Protein AF-A0A258XFE6-F1 (afdb_monomer_lite)

Structure (mmCIF, N/CA/C/O backbone):
data_AF-A0A258XFE6-F1
#
_entry.id   AF-A0A258XFE6-F1
#
loop_
_atom_site.group_PDB
_atom_site.id
_atom_site.type_symbol
_atom_site.label_atom_id
_atom_site.label_alt_id
_atom_site.label_comp_id
_atom_site.label_asym_id
_atom_site.label_entity_id
_atom_site.label_seq_id
_atom_site.pdbx_PDB_ins_code
_atom_site.Cartn_x
_atom_site.Cartn_y
_atom_site.Cartn_z
_atom_site.occupancy
_atom_site.B_iso_or_equiv
_atom_site.auth_seq_id
_atom_site.auth_comp_id
_atom_site.auth_asym_id
_atom_site.auth_atom_id
_atom_site.pdbx_PDB_model_num
ATOM 1 N N . MET A 1 1 ? 7.632 0.129 3.189 1.00 84.62 1 MET A N 1
ATOM 2 C CA . MET A 1 1 ? 7.580 1.613 3.228 1.00 84.62 1 MET A CA 1
ATOM 3 C C . MET A 1 1 ? 6.167 2.159 3.086 1.00 84.62 1 MET A C 1
ATOM 5 O O . MET A 1 1 ? 5.741 2.839 4.005 1.00 84.62 1 MET A O 1
ATOM 9 N N . LEU A 1 2 ? 5.452 1.929 1.973 1.00 93.62 2 LEU A N 1
ATOM 10 C CA . LEU A 1 2 ? 4.072 2.428 1.835 1.00 93.62 2 LEU A CA 1
ATOM 11 C C . LEU A 1 2 ? 3.103 1.742 2.807 1.00 93.62 2 LEU A C 1
ATOM 13 O O . LEU A 1 2 ? 2.387 2.442 3.510 1.00 93.62 2 LEU A O 1
ATOM 17 N N . LEU A 1 3 ? 3.164 0.410 2.914 1.00 95.25 3 LEU A N 1
ATOM 18 C CA . LEU A 1 3 ? 2.404 -0.365 3.908 1.00 95.25 3 LEU A CA 1
ATOM 19 C C . LEU A 1 3 ? 2.631 0.156 5.337 1.00 95.25 3 LEU A C 1
ATOM 21 O O . LEU A 1 3 ? 1.680 0.424 6.064 1.00 95.25 3 LEU A O 1
ATOM 25 N N . ASP A 1 4 ? 3.895 0.371 5.709 1.00 96.12 4 ASP A N 1
ATOM 26 C CA . ASP A 1 4 ? 4.276 0.885 7.032 1.00 96.12 4 ASP A CA 1
ATOM 27 C C . ASP A 1 4 ? 3.777 2.318 7.260 1.00 96.12 4 ASP A C 1
ATOM 29 O O . ASP A 1 4 ? 3.282 2.659 8.332 1.00 96.12 4 ASP A O 1
ATOM 33 N N . ALA A 1 5 ? 3.898 3.181 6.247 1.00 95.12 5 ALA A N 1
ATOM 34 C CA . ALA A 1 5 ? 3.429 4.558 6.330 1.00 95.12 5 ALA A CA 1
ATOM 35 C C . ALA A 1 5 ? 1.902 4.625 6.480 1.00 95.12 5 ALA A C 1
ATOM 37 O O . ALA A 1 5 ? 1.402 5.433 7.265 1.00 95.12 5 ALA A O 1
ATOM 38 N N . TRP A 1 6 ? 1.176 3.765 5.763 1.00 97.38 6 TRP A N 1
ATOM 39 C CA . TRP A 1 6 ? -0.280 3.716 5.791 1.00 97.38 6 TRP A CA 1
ATOM 40 C C . TRP A 1 6 ? -0.807 3.214 7.135 1.00 97.38 6 TRP A C 1
ATOM 42 O O . TRP A 1 6 ? -1.596 3.903 7.785 1.00 97.38 6 TRP A O 1
ATOM 52 N N . ILE A 1 7 ? -0.300 2.081 7.631 1.00 97.56 7 ILE A N 1
ATOM 53 C CA . ILE A 1 7 ? -0.731 1.573 8.940 1.00 97.56 7 ILE A CA 1
ATOM 54 C C . ILE A 1 7 ? -0.337 2.507 10.085 1.00 97.56 7 ILE A C 1
ATOM 56 O O . ILE A 1 7 ? -1.118 2.698 11.020 1.00 97.56 7 ILE A O 1
ATOM 60 N N . LYS A 1 8 ? 0.816 3.179 9.995 1.00 97.12 8 LYS A N 1
ATOM 61 C CA . LYS A 1 8 ? 1.208 4.189 10.982 1.00 97.12 8 LYS A CA 1
ATOM 62 C C . LYS A 1 8 ? 0.238 5.362 11.018 1.00 97.12 8 LYS A C 1
ATOM 64 O O . LYS A 1 8 ? -0.077 5.848 12.101 1.00 97.12 8 LYS A O 1
ATOM 69 N N . ARG A 1 9 ? -0.244 5.807 9.857 1.00 96.50 9 ARG A N 1
ATOM 70 C CA . ARG A 1 9 ? -1.214 6.902 9.749 1.00 96.50 9 ARG A CA 1
ATOM 71 C C . ARG A 1 9 ? -2.563 6.547 10.380 1.00 96.50 9 ARG A C 1
ATOM 73 O O . ARG A 1 9 ? -3.143 7.400 11.042 1.00 96.50 9 ARG A O 1
ATOM 80 N N . HIS A 1 10 ? -3.052 5.325 10.176 1.00 96.69 10 HIS A N 1
ATOM 81 C CA . HIS A 1 10 ? -4.409 4.939 10.584 1.00 96.69 10 HIS A CA 1
ATOM 82 C C . HIS A 1 10 ? -4.490 4.286 11.964 1.00 96.69 10 HIS A C 1
ATOM 84 O O . HIS A 1 10 ? -5.412 4.5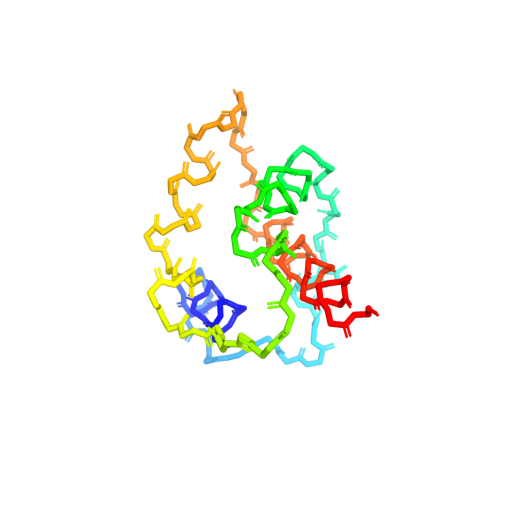72 12.722 1.00 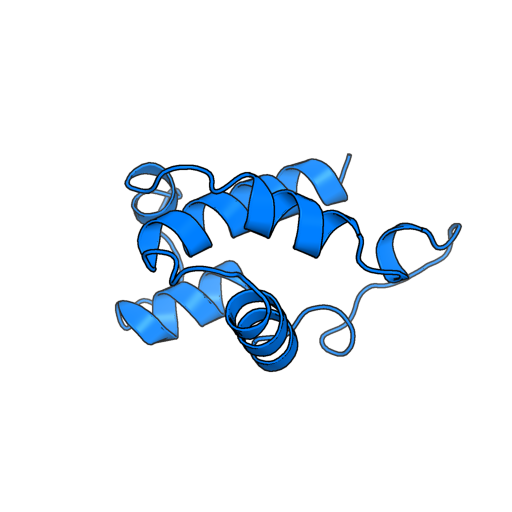96.69 10 HIS A O 1
ATOM 90 N N . ASN A 1 11 ? -3.508 3.454 12.308 1.00 94.06 11 ASN A N 1
ATOM 91 C CA . ASN A 1 11 ? -3.544 2.621 13.510 1.00 94.06 11 ASN A CA 1
ATOM 92 C C . ASN A 1 11 ? -2.410 2.966 14.492 1.00 94.06 11 ASN A C 1
ATOM 94 O O . ASN A 1 11 ? -2.280 2.319 15.529 1.00 94.06 11 ASN A O 1
ATOM 98 N N . GLY A 1 12 ? -1.528 3.920 14.160 1.00 94.88 12 GLY A N 1
ATOM 99 C CA . GLY A 1 12 ? -0.359 4.286 14.974 1.00 94.88 12 GLY A CA 1
ATOM 100 C C . GLY A 1 12 ? 0.747 3.222 15.034 1.00 94.88 12 GLY A C 1
ATOM 101 O O . GLY A 1 12 ? 1.804 3.468 15.614 1.00 94.88 12 GLY A O 1
ATOM 102 N N . SER A 1 13 ? 0.531 2.053 14.426 1.00 95.94 13 SER A N 1
ATOM 103 C CA . SER A 1 13 ? 1.475 0.933 14.421 1.00 95.94 13 SER A CA 1
ATOM 104 C C . SER A 1 13 ? 2.607 1.167 13.427 1.00 95.94 13 SER A C 1
ATOM 106 O O . SER A 1 13 ? 2.416 1.775 12.381 1.00 95.94 13 SER A O 1
ATOM 108 N N . HIS A 1 14 ? 3.811 0.690 13.737 1.00 96.06 14 HIS A N 1
ATOM 109 C CA . HIS A 1 14 ? 4.974 0.933 12.877 1.00 96.06 14 HIS A CA 1
ATOM 110 C C . HIS A 1 14 ? 4.989 0.100 11.593 1.00 96.06 14 HIS A C 1
ATOM 112 O O . HIS A 1 14 ? 5.626 0.513 10.629 1.00 96.06 14 HIS A O 1
ATOM 118 N N . TYR A 1 15 ? 4.336 -1.057 11.605 1.00 97.06 15 TYR A N 1
ATOM 119 C CA . TYR A 1 15 ? 4.207 -1.979 10.483 1.00 97.06 15 TYR A CA 1
ATOM 120 C C . TYR A 1 15 ? 2.968 -2.852 10.701 1.00 97.06 15 TYR A C 1
ATOM 122 O O . TYR A 1 15 ? 2.449 -2.929 11.819 1.00 97.06 15 TYR A O 1
ATOM 130 N N . ASP A 1 16 ? 2.509 -3.492 9.630 1.00 96.38 16 ASP A N 1
ATOM 131 C CA . ASP A 1 16 ? 1.400 -4.441 9.652 1.00 96.38 16 ASP A CA 1
ATOM 132 C C . ASP A 1 16 ? 1.920 -5.821 10.016 1.00 96.38 16 ASP A C 1
ATOM 134 O O . ASP A 1 16 ? 2.644 -6.457 9.246 1.00 96.38 16 ASP A O 1
ATOM 138 N N . ARG A 1 17 ? 1.635 -6.236 11.247 1.00 96.19 17 ARG A N 1
ATOM 139 C CA . ARG A 1 17 ? 2.152 -7.487 11.776 1.00 96.19 17 ARG A CA 1
ATOM 140 C C . ARG A 1 17 ? 1.484 -8.646 11.052 1.00 96.19 17 ARG A C 1
ATOM 142 O O . ARG A 1 17 ? 0.265 -8.711 11.014 1.00 96.19 17 ARG A O 1
ATOM 149 N N . ASP A 1 18 ? 2.307 -9.513 10.466 1.00 95.06 18 ASP A N 1
ATOM 150 C CA . ASP A 1 18 ? 1.880 -10.709 9.730 1.00 95.06 18 ASP A CA 1
ATOM 151 C C . ASP A 1 18 ? 0.909 -10.425 8.555 1.00 95.06 18 ASP A C 1
ATOM 153 O O . ASP A 1 18 ? 0.382 -11.346 7.939 1.00 95.06 18 ASP A O 1
ATOM 157 N N . GLY A 1 19 ? 0.727 -9.149 8.183 1.00 94.75 19 GLY A N 1
ATOM 158 C CA . GLY A 1 19 ? -0.278 -8.720 7.209 1.00 94.75 19 GLY A CA 1
ATOM 159 C C . GLY A 1 19 ? -1.717 -8.803 7.727 1.00 94.75 19 GLY A C 1
ATOM 160 O O . GLY A 1 19 ? -2.640 -8.797 6.916 1.00 94.75 19 GLY A O 1
ATOM 161 N N . ASP A 1 20 ? -1.927 -8.888 9.043 1.00 97.62 20 ASP A N 1
ATOM 162 C CA . ASP A 1 20 ? -3.245 -9.095 9.653 1.00 97.62 20 ASP A CA 1
ATOM 163 C C . ASP A 1 20 ? -4.239 -7.984 9.287 1.00 97.62 20 ASP A C 1
ATOM 165 O O . ASP A 1 20 ? -5.417 -8.248 9.024 1.00 97.62 20 ASP A O 1
ATOM 169 N N . TRP A 1 21 ? -3.789 -6.725 9.246 1.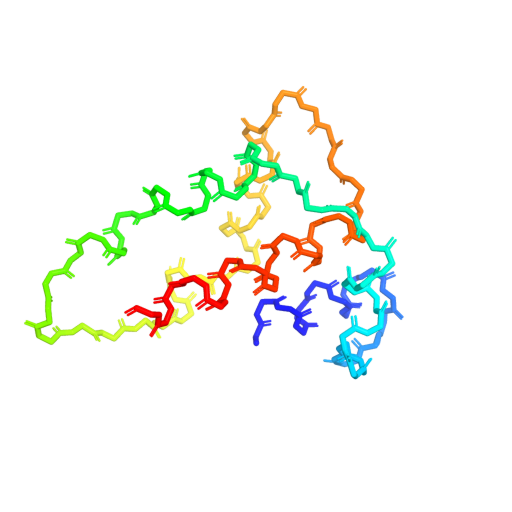00 98.00 21 TRP A N 1
ATOM 170 C CA . TRP A 1 21 ? -4.676 -5.616 8.907 1.00 98.00 21 TRP A CA 1
ATOM 171 C C . TRP A 1 21 ? -5.025 -5.614 7.419 1.00 98.00 21 TRP A C 1
ATOM 173 O O . TRP A 1 21 ? -6.199 -5.469 7.074 1.00 98.00 21 TRP A O 1
ATOM 183 N N . ALA A 1 22 ? -4.042 -5.853 6.549 1.00 97.56 22 ALA A N 1
ATOM 184 C CA . ALA A 1 22 ? -4.272 -6.079 5.125 1.00 97.56 22 ALA A CA 1
ATOM 185 C C . ALA A 1 22 ? -5.265 -7.232 4.887 1.00 97.56 22 ALA A C 1
ATOM 187 O O . ALA A 1 22 ? -6.196 -7.085 4.104 1.00 97.56 22 ALA A O 1
ATOM 188 N N . ALA A 1 23 ? -5.117 -8.347 5.607 1.00 97.56 23 ALA A N 1
ATOM 189 C CA . ALA A 1 23 ? -5.986 -9.517 5.496 1.00 97.56 23 ALA A CA 1
ATOM 190 C C . ALA A 1 23 ? -7.426 -9.261 5.978 1.00 97.56 23 ALA A C 1
ATOM 192 O O . ALA A 1 23 ? -8.346 -9.969 5.574 1.00 97.56 23 ALA A O 1
ATOM 193 N N . SER A 1 24 ? -7.635 -8.254 6.833 1.00 97.94 24 SER A N 1
ATOM 194 C CA . SER A 1 24 ? -8.974 -7.827 7.257 1.00 97.94 24 SER A CA 1
ATOM 195 C C . SER A 1 24 ? -9.722 -7.000 6.204 1.00 97.94 24 SER A C 1
ATOM 197 O O . SER A 1 24 ? -10.943 -6.860 6.292 1.00 97.94 24 SER A O 1
ATOM 199 N N . GLY A 1 25 ? -8.995 -6.427 5.241 1.00 97.62 25 GLY A N 1
ATOM 200 C CA . GLY A 1 25 ? -9.547 -5.629 4.154 1.00 97.62 25 GLY A CA 1
ATOM 201 C C . GLY A 1 25 ? -9.895 -6.462 2.926 1.00 97.62 25 GLY A C 1
ATOM 202 O O . GLY A 1 25 ? -9.519 -7.625 2.793 1.00 97.62 25 GLY A O 1
ATOM 203 N N . ASN A 1 26 ? -10.594 -5.835 1.989 1.00 98.12 26 ASN A N 1
ATOM 204 C CA . ASN A 1 26 ? -10.875 -6.396 0.678 1.00 98.12 26 ASN A CA 1
ATOM 205 C C . ASN A 1 26 ? -10.024 -5.700 -0.379 1.00 98.12 26 ASN A C 1
ATOM 207 O O . ASN A 1 26 ? -9.841 -4.482 -0.359 1.00 98.12 26 ASN A O 1
ATOM 211 N N . LEU A 1 27 ? -9.533 -6.478 -1.342 1.00 97.75 27 LEU A N 1
ATOM 212 C CA . LEU A 1 27 ? -8.845 -5.924 -2.499 1.00 97.75 27 LEU A CA 1
ATOM 213 C C . LEU A 1 27 ? -9.781 -4.970 -3.249 1.00 97.75 27 LEU A C 1
ATOM 215 O O . LEU A 1 27 ? -10.881 -5.366 -3.634 1.00 97.75 27 LEU A O 1
ATOM 219 N N . HIS A 1 28 ? -9.325 -3.745 -3.514 1.00 98.12 28 HIS A N 1
ATOM 220 C CA . HIS A 1 28 ? -10.067 -2.775 -4.307 1.00 98.12 28 HIS A CA 1
ATOM 221 C C . HIS A 1 28 ? -9.540 -2.745 -5.758 1.00 98.12 28 HIS A C 1
ATOM 223 O O . HIS A 1 28 ? -8.510 -2.115 -6.026 1.00 98.12 28 HIS A O 1
ATOM 229 N N . PRO A 1 29 ? -10.252 -3.325 -6.747 1.00 96.44 29 PRO A N 1
ATOM 230 C CA . PRO A 1 29 ? -9.721 -3.498 -8.103 1.00 96.44 29 PRO A CA 1
ATOM 231 C C . PRO A 1 29 ? -9.405 -2.182 -8.826 1.00 96.44 29 PRO A C 1
ATOM 233 O O . PRO A 1 29 ? -8.400 -2.096 -9.525 1.00 96.44 29 PRO A O 1
ATOM 236 N N . GLY A 1 30 ? -10.230 -1.143 -8.634 1.00 96.62 30 GLY A N 1
ATOM 237 C CA . GLY A 1 30 ? -10.017 0.172 -9.259 1.00 96.62 30 GLY A CA 1
ATOM 238 C C . GLY A 1 30 ? -8.716 0.839 -8.802 1.00 96.62 30 GLY A C 1
ATOM 239 O O . GLY A 1 30 ? -7.881 1.203 -9.624 1.00 96.62 30 GLY A O 1
ATOM 240 N N . LEU A 1 31 ? -8.507 0.920 -7.485 1.00 97.69 31 LEU A N 1
ATOM 241 C CA . LEU A 1 31 ? -7.251 1.343 -6.873 1.00 97.69 31 LEU A CA 1
ATOM 242 C C . LEU A 1 31 ? -6.052 0.504 -7.348 1.00 97.69 31 LEU A C 1
ATOM 244 O O . LEU A 1 31 ? -5.038 1.082 -7.730 1.00 97.69 31 LEU A O 1
ATOM 248 N N . LEU A 1 32 ? -6.161 -0.832 -7.380 1.00 97.69 32 LEU A N 1
ATOM 249 C CA . LEU A 1 32 ? -5.072 -1.689 -7.866 1.00 97.69 32 LEU A CA 1
ATOM 250 C C . LEU A 1 32 ? -4.688 -1.342 -9.310 1.00 97.69 32 LEU A C 1
ATOM 252 O O . LEU A 1 32 ? -3.512 -1.131 -9.604 1.00 97.69 32 LEU A O 1
ATOM 256 N N . ALA A 1 33 ? -5.680 -1.241 -10.196 1.00 96.00 33 ALA A N 1
ATOM 257 C CA . ALA A 1 33 ? -5.468 -0.890 -11.594 1.00 96.00 33 ALA A CA 1
ATOM 258 C C . ALA A 1 33 ? -4.828 0.500 -11.744 1.00 96.00 33 ALA A C 1
ATOM 260 O O . ALA A 1 33 ? -3.889 0.662 -12.523 1.00 96.00 33 ALA A O 1
ATOM 261 N N . ALA A 1 34 ? -5.281 1.485 -10.962 1.00 95.69 34 ALA A N 1
ATOM 262 C CA . ALA A 1 34 ? -4.711 2.829 -10.961 1.00 95.69 34 ALA A CA 1
ATOM 263 C C . ALA A 1 34 ? -3.226 2.826 -10.554 1.00 95.69 34 ALA A C 1
ATOM 265 O O . ALA A 1 34 ? -2.408 3.475 -11.207 1.00 95.69 34 ALA A O 1
ATOM 266 N N . MET A 1 35 ? -2.857 2.056 -9.525 1.00 95.75 35 MET A N 1
ATOM 267 C CA . MET A 1 35 ? -1.465 1.944 -9.076 1.00 95.75 35 MET A CA 1
ATOM 268 C C . MET A 1 35 ? -0.580 1.203 -10.087 1.00 95.75 35 MET A C 1
ATOM 270 O O . MET A 1 35 ? 0.537 1.642 -10.366 1.00 95.75 35 MET A O 1
ATOM 274 N N . LEU A 1 36 ? -1.071 0.108 -10.679 1.00 95.12 36 LEU A N 1
ATOM 275 C CA . LEU A 1 36 ? -0.335 -0.661 -11.693 1.00 95.12 36 LEU A CA 1
ATOM 276 C C . LEU A 1 36 ? -0.118 0.121 -12.999 1.00 95.12 36 LEU A C 1
ATOM 278 O O . LEU A 1 36 ? 0.817 -0.170 -13.745 1.00 95.12 36 LEU A O 1
ATOM 282 N N . ASN A 1 37 ? -0.925 1.152 -13.257 1.00 94.31 37 ASN A N 1
ATOM 283 C CA . ASN A 1 37 ? -0.758 2.043 -14.404 1.00 94.31 37 ASN A CA 1
ATOM 284 C C . ASN A 1 37 ? 0.364 3.090 -14.219 1.00 94.31 37 ASN A C 1
ATOM 286 O O . ASN A 1 37 ? 0.578 3.943 -15.081 1.00 94.31 37 ASN A O 1
ATOM 290 N N . HIS A 1 38 ? 1.095 3.065 -13.100 1.00 93.50 38 HIS A N 1
ATOM 291 C CA . HIS A 1 38 ? 2.168 4.019 -12.847 1.00 93.50 38 HIS A CA 1
ATOM 292 C C . HIS A 1 38 ? 3.319 3.881 -13.864 1.00 93.50 38 HIS A C 1
ATOM 294 O O . HIS A 1 38 ? 3.896 2.805 -14.036 1.00 93.50 38 HIS A O 1
ATOM 300 N N . ALA A 1 39 ? 3.723 4.996 -14.487 1.00 91.62 39 ALA A N 1
ATOM 301 C CA . ALA A 1 39 ? 4.688 5.022 -15.595 1.00 91.62 39 ALA A CA 1
ATOM 302 C C . ALA A 1 39 ? 6.034 4.344 -15.276 1.00 91.62 39 ALA A C 1
ATOM 304 O O . ALA A 1 39 ? 6.633 3.708 -16.140 1.00 91.62 39 ALA A O 1
ATOM 305 N N . TYR A 1 40 ? 6.492 4.424 -14.022 1.00 91.19 40 TYR A N 1
ATOM 306 C CA . TYR A 1 40 ? 7.717 3.750 -13.576 1.00 91.19 40 TYR A CA 1
ATOM 307 C C . TYR A 1 40 ? 7.701 2.231 -13.838 1.00 91.19 40 TYR A C 1
ATOM 309 O O . TYR A 1 40 ? 8.727 1.645 -14.201 1.00 91.19 40 TYR A O 1
ATOM 317 N N . LEU A 1 41 ? 6.545 1.575 -13.685 1.00 91.25 41 LEU A N 1
ATOM 318 C CA . LEU A 1 41 ? 6.427 0.128 -13.876 1.00 91.25 41 LEU A CA 1
ATOM 319 C C . LEU A 1 41 ? 6.663 -0.279 -15.337 1.00 91.25 41 LEU A C 1
ATOM 321 O O . LEU A 1 41 ? 7.187 -1.361 -15.575 1.00 91.25 41 LEU A O 1
ATOM 325 N N . GLN A 1 42 ? 6.436 0.631 -16.286 1.00 90.69 42 GLN A N 1
ATOM 326 C CA . GLN A 1 42 ? 6.619 0.405 -17.723 1.00 90.69 42 GLN A CA 1
ATOM 327 C C . GLN A 1 42 ? 8.060 0.634 -18.221 1.00 90.69 42 GLN A C 1
ATOM 329 O O . GLN A 1 42 ? 8.368 0.354 -19.377 1.00 90.69 42 GLN A O 1
ATOM 334 N N . LEU A 1 43 ? 8.966 1.147 -17.380 1.00 90.06 43 LEU A N 1
ATOM 335 C CA . LEU A 1 43 ? 10.357 1.398 -17.781 1.00 90.06 43 LEU A CA 1
ATOM 336 C C . LEU A 1 43 ? 11.163 0.086 -17.920 1.00 90.06 43 LEU A C 1
ATOM 338 O O . LEU A 1 43 ? 11.000 -0.803 -17.076 1.00 90.06 43 LEU A O 1
ATOM 342 N N . PRO A 1 44 ? 12.066 -0.043 -18.915 1.00 89.00 44 PRO A N 1
ATOM 343 C CA . PRO A 1 44 ? 12.958 -1.197 -19.036 1.00 89.00 44 PRO A CA 1
ATOM 344 C C . PRO A 1 44 ? 14.088 -1.163 -17.984 1.00 89.00 44 PRO A C 1
ATOM 346 O O . PRO A 1 44 ? 14.445 -0.088 -17.496 1.00 89.00 44 PRO A O 1
ATOM 349 N N . PRO A 1 45 ? 14.681 -2.317 -17.624 1.00 86.69 45 PRO A N 1
ATOM 350 C CA . PRO A 1 45 ? 15.852 -2.361 -16.752 1.00 86.69 45 PRO A CA 1
ATOM 351 C C . PRO A 1 45 ? 17.127 -1.838 -17.457 1.00 86.69 45 PRO A C 1
ATOM 353 O O . PRO A 1 45 ? 17.249 -1.980 -18.675 1.00 86.69 45 PRO A O 1
ATOM 356 N N . PRO A 1 46 ? 18.113 -1.298 -16.708 1.00 87.50 46 PRO A N 1
ATOM 357 C CA . PRO A 1 46 ? 18.116 -1.140 -15.254 1.00 87.50 46 PRO A CA 1
ATOM 358 C C . PRO A 1 46 ? 17.308 0.086 -14.797 1.00 87.50 46 PRO A C 1
ATOM 360 O O . PRO A 1 46 ? 17.466 1.185 -15.322 1.00 87.50 46 PRO A O 1
ATOM 363 N N . LYS A 1 47 ? 16.479 -0.098 -13.765 1.00 86.69 47 LYS A N 1
ATOM 364 C CA . LYS A 1 47 ? 15.726 0.968 -13.091 1.00 86.69 47 LYS A CA 1
ATOM 365 C C . LYS A 1 47 ? 15.736 0.740 -11.583 1.00 86.69 47 LYS A C 1
ATOM 367 O O . LYS A 1 47 ? 15.762 -0.402 -11.135 1.00 86.69 47 LYS A O 1
ATOM 372 N N . SER A 1 48 ? 15.678 1.812 -10.801 1.00 84.38 48 SER A N 1
ATOM 373 C CA . SER A 1 48 ? 15.560 1.771 -9.340 1.00 84.38 48 SER A CA 1
ATOM 374 C C . SER A 1 48 ? 14.351 2.590 -8.901 1.00 84.38 48 SER A C 1
ATOM 376 O O . SER A 1 48 ? 14.075 3.643 -9.470 1.00 84.38 48 SER A O 1
ATOM 378 N N . ALA A 1 49 ? 13.577 2.065 -7.954 1.00 82.75 49 ALA A N 1
ATOM 379 C CA . ALA A 1 49 ? 12.428 2.764 -7.395 1.00 82.75 49 ALA A CA 1
ATOM 380 C C . ALA A 1 49 ? 12.868 3.386 -6.074 1.00 82.75 49 ALA A C 1
ATOM 382 O O . ALA A 1 49 ? 13.268 2.673 -5.152 1.00 82.75 49 ALA A O 1
ATOM 383 N N . GLY A 1 50 ? 12.831 4.709 -5.994 1.00 79.06 50 GLY A N 1
ATOM 384 C CA . GLY A 1 50 ? 13.067 5.452 -4.770 1.00 79.06 50 GLY A CA 1
ATOM 385 C C . GLY A 1 50 ? 11.764 5.929 -4.132 1.00 79.06 50 GLY A C 1
ATOM 386 O O . GLY A 1 50 ? 10.651 5.631 -4.570 1.00 79.06 50 GLY A O 1
ATOM 387 N N . ARG A 1 51 ? 11.918 6.752 -3.092 1.00 81.81 51 ARG A N 1
ATOM 388 C CA . ARG A 1 51 ? 10.805 7.476 -2.455 1.00 81.81 51 ARG A CA 1
ATOM 389 C C . ARG A 1 51 ? 10.163 8.518 -3.372 1.00 81.81 51 ARG A C 1
ATOM 391 O O . ARG A 1 51 ? 9.137 9.082 -3.027 1.00 81.81 51 ARG A O 1
ATOM 398 N N . GLU A 1 52 ? 10.767 8.804 -4.514 1.00 85.44 52 GLU A N 1
ATOM 399 C CA . GLU A 1 52 ? 10.252 9.775 -5.477 1.00 85.44 52 GLU A CA 1
ATOM 400 C C . GLU A 1 52 ? 9.087 9.199 -6.291 1.00 85.44 52 GLU A C 1
ATOM 402 O O . GLU A 1 52 ? 8.227 9.946 -6.737 1.00 85.44 52 GLU A O 1
ATOM 407 N N . GLN A 1 53 ? 9.039 7.874 -6.458 1.00 90.31 53 GLN A N 1
ATOM 408 C CA . GLN A 1 53 ? 8.058 7.188 -7.300 1.00 90.31 53 GLN A CA 1
ATOM 409 C C . GLN A 1 53 ? 6.865 6.696 -6.479 1.00 90.31 53 GLN A C 1
ATOM 411 O O . GLN A 1 53 ? 5.726 6.826 -6.906 1.00 90.31 53 GLN A O 1
ATOM 416 N N . PHE A 1 54 ? 7.126 6.149 -5.289 1.00 92.31 54 PHE A N 1
ATOM 417 C CA . PHE A 1 54 ? 6.106 5.538 -4.438 1.00 92.31 54 PHE A CA 1
ATOM 418 C C . PHE A 1 54 ? 6.203 6.101 -3.018 1.00 92.31 54 PHE A C 1
ATOM 420 O O . PHE A 1 54 ? 7.007 5.645 -2.204 1.00 92.31 54 PHE A O 1
ATOM 427 N N . ASN A 1 55 ? 5.394 7.116 -2.713 1.00 92.88 55 ASN A N 1
ATOM 428 C CA . ASN A 1 55 ? 5.356 7.787 -1.411 1.00 92.88 55 ASN A CA 1
ATOM 429 C C . ASN A 1 55 ? 3.912 8.097 -0.969 1.00 92.88 55 ASN A C 1
ATOM 431 O O . ASN A 1 55 ? 2.983 7.907 -1.756 1.00 92.88 55 ASN A O 1
ATOM 435 N N . PRO A 1 56 ? 3.699 8.534 0.288 1.00 94.06 56 PRO A N 1
ATOM 436 C CA . PRO A 1 56 ? 2.356 8.821 0.781 1.00 94.06 56 PRO A CA 1
ATOM 437 C C . PRO A 1 56 ? 1.597 9.868 -0.043 1.00 94.06 56 PRO A C 1
ATOM 439 O O . PRO A 1 56 ? 0.406 9.704 -0.243 1.00 94.06 56 PRO A O 1
ATOM 442 N N . GLU A 1 57 ? 2.257 10.905 -0.565 1.00 94.56 57 GLU A N 1
ATOM 443 C CA . GLU A 1 57 ? 1.598 11.940 -1.380 1.00 94.56 57 GLU A CA 1
ATOM 444 C C . GLU A 1 57 ? 1.061 11.376 -2.704 1.00 94.56 57 GLU A C 1
ATOM 446 O O . GLU A 1 57 ? -0.070 11.667 -3.101 1.00 94.56 57 GLU A O 1
ATOM 451 N N . TRP A 1 58 ? 1.835 10.504 -3.353 1.00 95.44 58 TRP A N 1
ATOM 452 C CA . TRP A 1 58 ? 1.386 9.764 -4.529 1.00 95.44 58 TRP A CA 1
ATOM 453 C C . TRP A 1 58 ? 0.171 8.878 -4.219 1.00 95.44 58 TRP A C 1
ATOM 455 O O . TRP A 1 58 ? -0.791 8.860 -4.992 1.00 95.44 58 TRP A O 1
ATOM 465 N N . LEU A 1 59 ? 0.185 8.172 -3.083 1.00 96.06 59 LEU A N 1
ATOM 466 C CA . LEU A 1 59 ? -0.941 7.336 -2.662 1.00 96.06 59 LEU A CA 1
ATOM 467 C C . LEU A 1 59 ? -2.200 8.179 -2.421 1.00 96.06 59 LEU A C 1
ATOM 469 O O . LEU A 1 59 ? -3.256 7.848 -2.948 1.00 96.06 59 LEU A O 1
ATOM 473 N N . GLU A 1 60 ? -2.090 9.288 -1.689 1.00 95.06 60 GLU A N 1
ATOM 474 C CA . GLU A 1 60 ? -3.211 10.205 -1.431 1.00 95.06 60 GLU A CA 1
ATOM 475 C C . GLU A 1 60 ? -3.779 10.776 -2.739 1.00 95.06 60 GLU A C 1
ATOM 477 O O . GLU A 1 60 ? -4.992 10.795 -2.928 1.00 95.06 60 GLU A O 1
ATOM 482 N N . THR A 1 61 ? -2.914 11.162 -3.682 1.00 95.62 61 THR A N 1
ATOM 483 C CA . THR A 1 61 ? -3.333 11.628 -5.015 1.00 95.62 61 THR A CA 1
ATOM 484 C C . THR A 1 61 ? -4.060 10.529 -5.790 1.00 95.62 61 THR A C 1
ATOM 486 O O . THR A 1 61 ? -5.079 10.779 -6.429 1.00 95.62 61 THR A O 1
ATOM 489 N N . THR A 1 62 ? -3.562 9.293 -5.720 1.00 96.00 62 THR A N 1
ATOM 490 C CA . THR A 1 62 ? -4.183 8.138 -6.381 1.00 96.00 62 THR A CA 1
ATOM 491 C C . THR A 1 62 ? -5.560 7.839 -5.788 1.00 96.00 62 THR A C 1
ATOM 493 O O . THR A 1 62 ? -6.504 7.613 -6.539 1.00 96.00 62 THR A O 1
ATOM 496 N N . LEU A 1 63 ? -5.698 7.898 -4.460 1.00 96.56 63 LEU A N 1
ATOM 497 C CA . LEU A 1 63 ? -6.969 7.710 -3.756 1.00 96.56 63 LEU A CA 1
ATOM 498 C C . LEU A 1 63 ? -7.972 8.830 -4.059 1.00 96.56 63 LEU A C 1
ATOM 500 O O . LEU A 1 63 ? -9.151 8.550 -4.249 1.00 96.56 63 LEU A O 1
ATOM 504 N N . ALA A 1 64 ? -7.513 10.081 -4.142 1.00 95.94 64 ALA A N 1
ATOM 505 C CA . ALA A 1 64 ? -8.359 11.234 -4.452 1.00 95.94 64 ALA A CA 1
ATOM 506 C C . ALA A 1 64 ? -8.932 11.209 -5.880 1.00 95.94 64 ALA A C 1
ATOM 508 O O . ALA A 1 64 ? -9.956 11.835 -6.136 1.00 95.94 64 ALA A O 1
ATOM 509 N N . ASN A 1 65 ? -8.285 10.486 -6.799 1.00 95.31 65 ASN A N 1
ATOM 510 C CA . ASN A 1 65 ? -8.742 10.317 -8.180 1.00 95.31 65 ASN A CA 1
ATOM 511 C C . ASN A 1 65 ? -9.758 9.175 -8.358 1.00 95.31 65 ASN A C 1
ATOM 513 O O . ASN A 1 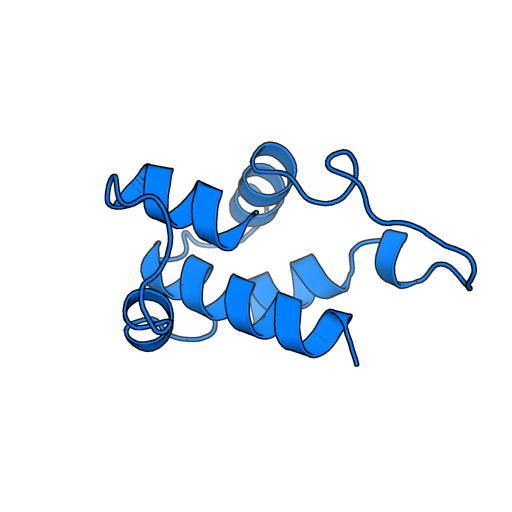65 ? -10.197 8.930 -9.481 1.00 95.31 65 ASN A O 1
ATOM 517 N N . LEU A 1 66 ? -10.111 8.451 -7.292 1.00 94.94 66 LEU A N 1
ATOM 518 C CA . LEU A 1 66 ? -11.156 7.430 -7.339 1.00 94.94 66 LEU A CA 1
ATOM 519 C C . LEU A 1 66 ? -12.540 8.063 -7.174 1.00 94.94 66 LEU A C 1
ATOM 521 O O . LEU A 1 66 ? -12.715 9.015 -6.416 1.00 94.94 66 LEU A O 1
ATOM 525 N N . ASP A 1 67 ? -13.545 7.471 -7.819 1.00 91.31 67 ASP A N 1
ATOM 526 C CA . ASP A 1 67 ? -14.938 7.939 -7.738 1.00 91.31 67 ASP A CA 1
ATOM 527 C C . ASP A 1 67 ? -15.522 7.845 -6.316 1.00 91.31 67 ASP A C 1
ATOM 529 O O . ASP A 1 67 ? -16.457 8.567 -5.956 1.00 91.31 67 ASP A O 1
ATOM 533 N N . HIS A 1 68 ? -14.979 6.941 -5.497 1.00 91.44 68 HIS A N 1
ATOM 534 C CA . HIS A 1 68 ? -15.461 6.654 -4.153 1.00 91.44 68 HIS A CA 1
ATOM 535 C C . HIS A 1 68 ? -14.310 6.496 -3.162 1.00 91.44 68 HIS A C 1
ATOM 537 O O . HIS A 1 68 ? -13.237 5.990 -3.492 1.00 91.44 68 HIS A O 1
ATOM 543 N N . ALA A 1 69 ? -14.570 6.893 -1.915 1.00 94.31 69 ALA A N 1
ATOM 544 C CA . ALA A 1 69 ? -13.643 6.674 -0.818 1.00 94.31 69 ALA A CA 1
ATOM 545 C C . ALA A 1 69 ? -13.471 5.171 -0.554 1.00 94.31 69 ALA A C 1
ATOM 547 O O . ALA A 1 69 ? -14.447 4.426 -0.464 1.00 94.31 69 ALA A O 1
ATOM 548 N N . VAL A 1 70 ? -12.219 4.753 -0.384 1.00 97.38 70 VAL A N 1
ATOM 549 C CA . VAL A 1 70 ? -11.843 3.369 -0.085 1.00 97.38 70 VAL A CA 1
ATOM 550 C C . VAL A 1 70 ? -11.563 3.245 1.409 1.00 97.38 70 VAL A C 1
ATOM 552 O O . VAL A 1 70 ? -10.919 4.118 1.999 1.00 97.38 70 VAL A O 1
ATOM 555 N N . ALA A 1 71 ? -12.049 2.177 2.042 1.00 97.88 71 ALA A N 1
ATOM 556 C CA . ALA A 1 71 ? -11.801 1.956 3.460 1.00 97.88 71 ALA A CA 1
ATOM 557 C C . ALA A 1 71 ? -10.290 1.779 3.722 1.00 97.88 71 ALA A C 1
ATOM 559 O O . ALA A 1 71 ? -9.609 1.125 2.931 1.00 97.88 71 ALA A O 1
ATOM 560 N N . PRO A 1 72 ? -9.733 2.294 4.834 1.00 97.94 72 PRO A N 1
ATOM 561 C CA . PRO A 1 72 ? -8.294 2.201 5.081 1.00 97.94 72 PRO A CA 1
ATOM 562 C C . PRO A 1 72 ? -7.724 0.774 5.076 1.00 97.94 72 PRO A C 1
ATOM 564 O O . PRO A 1 72 ? -6.618 0.573 4.578 1.00 97.94 72 PRO A O 1
ATOM 567 N N . ALA A 1 73 ? -8.477 -0.212 5.575 1.00 98.12 73 ALA A N 1
ATOM 568 C CA . ALA A 1 73 ? -8.076 -1.620 5.524 1.00 98.12 73 ALA A CA 1
ATOM 569 C C . ALA A 1 73 ? -8.045 -2.164 4.082 1.00 98.12 73 ALA A C 1
ATOM 571 O O . ALA A 1 73 ? -7.124 -2.889 3.723 1.00 98.12 73 ALA A O 1
ATOM 572 N N . ASP A 1 74 ? -8.985 -1.752 3.227 1.00 98.56 74 ASP A N 1
ATOM 573 C CA . ASP A 1 74 ? -9.012 -2.127 1.806 1.00 98.56 74 ASP A CA 1
ATOM 574 C C . ASP A 1 74 ? -7.836 -1.496 1.045 1.00 98.56 74 ASP A C 1
ATOM 576 O O . ASP A 1 74 ? -7.213 -2.136 0.196 1.00 98.56 74 ASP A O 1
ATOM 580 N N . VAL A 1 75 ? -7.460 -0.255 1.383 1.00 98.25 75 VAL A N 1
ATOM 581 C CA . VAL A 1 75 ? -6.238 0.373 0.852 1.00 98.25 75 VAL A CA 1
ATOM 582 C C . VAL A 1 75 ? -5.005 -0.435 1.258 1.00 98.25 75 VAL A C 1
ATOM 584 O O . VAL A 1 75 ? -4.165 -0.719 0.407 1.00 98.25 75 VAL A O 1
ATOM 587 N N . GLN A 1 76 ? -4.912 -0.863 2.520 1.00 98.38 76 GLN A N 1
ATOM 588 C CA . GLN A 1 76 ? -3.811 -1.703 2.997 1.00 98.38 76 GLN A CA 1
ATOM 589 C C . GLN A 1 76 ? -3.750 -3.046 2.249 1.00 98.38 76 GLN A C 1
ATOM 591 O O . GLN A 1 76 ? -2.679 -3.430 1.776 1.00 98.38 76 GLN A O 1
ATOM 596 N N . ALA A 1 77 ? -4.891 -3.725 2.088 1.00 98.56 77 ALA A N 1
ATOM 597 C CA . ALA A 1 77 ? -5.006 -4.964 1.317 1.00 98.56 77 ALA A CA 1
ATOM 598 C C . ALA A 1 77 ? -4.521 -4.774 -0.129 1.00 98.56 77 ALA A C 1
ATOM 600 O O . ALA A 1 77 ? -3.745 -5.564 -0.663 1.00 98.56 77 ALA A O 1
ATOM 601 N N . THR A 1 78 ? -4.926 -3.666 -0.749 1.00 98.38 78 THR A N 1
ATOM 602 C CA . THR A 1 78 ? -4.580 -3.353 -2.138 1.00 98.38 78 THR A CA 1
ATOM 603 C C . THR A 1 78 ? -3.105 -2.969 -2.300 1.00 98.38 78 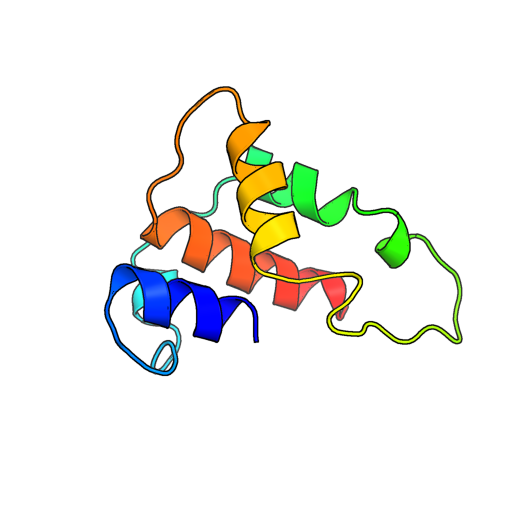THR A C 1
ATOM 605 O O . THR A 1 78 ? -2.483 -3.344 -3.292 1.00 98.38 78 THR A O 1
ATOM 608 N N . LEU A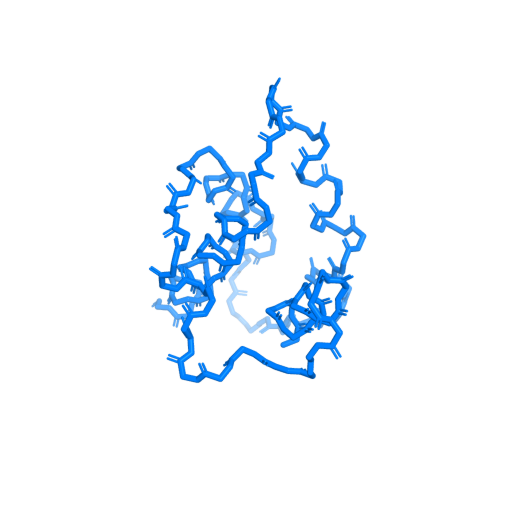 1 79 ? -2.507 -2.268 -1.330 1.00 97.75 79 LEU A N 1
ATOM 609 C CA . LEU A 1 79 ? -1.068 -1.972 -1.308 1.00 97.75 79 LEU A CA 1
ATOM 610 C C . LEU A 1 79 ? -0.217 -3.244 -1.196 1.00 97.75 79 LEU A C 1
ATOM 612 O O . LEU A 1 79 ? 0.859 -3.319 -1.801 1.00 97.75 79 LEU A O 1
ATOM 616 N N . LEU A 1 80 ? -0.683 -4.230 -0.423 1.00 97.50 80 LEU A N 1
ATOM 617 C CA . LEU A 1 80 ? -0.012 -5.520 -0.282 1.00 97.50 80 LEU A CA 1
ATOM 618 C C . LEU A 1 80 ? -0.000 -6.260 -1.625 1.00 97.50 80 LEU A C 1
ATOM 620 O O . LEU A 1 80 ? 1.069 -6.645 -2.098 1.00 97.50 80 LEU A O 1
ATOM 624 N N . GLU A 1 81 ? -1.163 -6.362 -2.273 1.00 97.69 81 GLU A N 1
ATOM 625 C CA . GLU A 1 81 ? -1.310 -6.994 -3.589 1.00 97.69 81 GLU A CA 1
ATOM 626 C C . GLU A 1 81 ? -0.472 -6.286 -4.663 1.00 97.69 81 GLU A C 1
ATOM 628 O O . GLU A 1 81 ? 0.275 -6.921 -5.405 1.00 97.69 81 GLU A O 1
ATOM 633 N N . PHE A 1 82 ? -0.515 -4.952 -4.706 1.00 96.88 82 PHE A N 1
ATOM 634 C CA . PHE A 1 82 ? 0.312 -4.152 -5.610 1.00 96.88 82 PHE A CA 1
ATOM 635 C C . PHE A 1 82 ? 1.804 -4.458 -5.456 1.00 96.88 82 PHE A C 1
ATOM 637 O O . PHE A 1 82 ? 2.519 -4.622 -6.448 1.00 96.88 82 PHE A O 1
ATOM 644 N N . THR A 1 83 ? 2.274 -4.561 -4.211 1.00 94.31 83 THR A N 1
ATOM 645 C CA . THR A 1 83 ? 3.674 -4.879 -3.921 1.00 94.31 83 THR A CA 1
ATOM 646 C C . THR A 1 83 ? 4.031 -6.266 -4.451 1.00 94.31 83 THR A C 1
ATOM 648 O O . THR A 1 83 ? 5.057 -6.402 -5.113 1.00 94.31 83 THR A O 1
ATOM 651 N N . ALA A 1 84 ? 3.178 -7.267 -4.214 1.00 94.62 84 ALA A N 1
ATOM 652 C CA . ALA A 1 84 ? 3.388 -8.628 -4.699 1.00 94.62 84 ALA A CA 1
ATOM 653 C C . ALA A 1 84 ? 3.452 -8.690 -6.234 1.00 94.62 84 ALA A C 1
ATOM 655 O O . ALA A 1 84 ? 4.403 -9.244 -6.777 1.00 94.62 84 ALA A O 1
ATOM 656 N N . ILE A 1 85 ? 2.499 -8.057 -6.928 1.00 94.19 85 ILE A N 1
ATOM 657 C CA . ILE A 1 85 ? 2.435 -8.053 -8.398 1.00 94.19 85 ILE A CA 1
ATOM 658 C C . ILE A 1 85 ? 3.625 -7.310 -9.016 1.00 94.19 85 ILE A C 1
ATOM 660 O O . ILE A 1 85 ? 4.195 -7.775 -9.994 1.00 94.19 85 ILE A O 1
ATOM 664 N N . SER A 1 86 ? 4.008 -6.151 -8.472 1.00 89.12 86 SER A N 1
ATOM 665 C CA . SER A 1 86 ? 5.034 -5.285 -9.081 1.00 89.12 86 SER A CA 1
ATOM 666 C C . SER A 1 86 ? 6.466 -5.839 -9.028 1.00 89.12 86 SER A C 1
ATOM 668 O O . SER A 1 86 ? 7.353 -5.299 -9.692 1.00 89.12 86 SER A O 1
ATOM 670 N N . LEU A 1 87 ? 6.696 -6.878 -8.219 1.00 84.38 87 LEU A N 1
ATOM 671 C CA . LEU A 1 87 ? 7.986 -7.554 -8.070 1.00 84.38 87 LEU A CA 1
ATOM 672 C C . LEU A 1 87 ? 8.107 -8.832 -8.917 1.00 84.38 87 LEU A C 1
ATOM 674 O O . LEU A 1 87 ? 9.211 -9.374 -9.005 1.00 84.38 87 LEU A O 1
ATOM 678 N N . CYS A 1 88 ? 7.004 -9.313 -9.500 1.00 69.94 88 CYS A N 1
ATOM 679 C CA . CYS A 1 88 ? 6.973 -10.455 -10.416 1.00 69.94 88 CYS A CA 1
ATOM 680 C C . CYS A 1 88 ? 7.297 -10.031 -11.854 1.00 69.94 88 CYS A C 1
ATOM 682 O O . CYS A 1 88 ? 7.994 -10.820 -12.531 1.00 69.94 88 CYS A O 1
#

Sequence (88 aa):
MLLDAWIKRHNGSHYDRDGDWAASGNLHPGLLAAMLNHAYLQLPPPKSAGREQFNPEWLETTLANLDHAVAPADVQATLLEFTAISLC

Secondary structure (DSSP, 8-state):
-HHHHHHHHHH--SS-GGGHHHHHS---HHHHHHHHT-GGGGSPSS----TTTS-HHHHHHHHHTSSSPPPHHHHHHHHHHHHHHHT-

pLDDT: mean 93.97, std 5.0, range [69.94, 98.56]

Radius of gyration: 12.75 Å; chains: 1; bounding box: 34×23×34 Å

Foldseek 3Di:
DLQQVLCCVPVVDRHCPVCVLLVVAAADVQLLVLLCPQVQLVDDPPDDDDCVRDHPVVSVVSQVPDPDHGDSSNSSNSVVVSVVVSVD